Protein AF-A0A1B6HU20-F1 (afdb_monomer_lite)

pLDDT: mean 92.12, std 10.48, range [44.66, 98.69]

Foldseek 3Di:
DDDDCLVCLVVVNLVVVVVVVVVVCVVCVPVAADEDEAAAAQPLDDCPDPSVVSSVVSRVVVVVVQVVDVSYDYQYNNPDDQVQPDPSRRHGDPNVVVVSVVSVVVSVVVVVVVPPDD

InterPro domains:
  IPR036514 SGNH hydrolase superfamily [G3DSA:3.40.50.1110] (1-112)

Structure (mmCIF, N/CA/C/O backbone):
data_AF-A0A1B6HU20-F1
#
_entry.id   AF-A0A1B6HU20-F1
#
loop_
_atom_site.group_PDB
_atom_site.id
_atom_site.type_symbol
_atom_site.label_atom_id
_atom_site.label_alt_id
_atom_site.label_comp_id
_atom_site.label_asym_id
_atom_site.label_entity_id
_atom_site.label_seq_id
_atom_site.pdbx_PDB_ins_code
_atom_site.Cartn_x
_atom_site.Cartn_y
_atom_site.Cartn_z
_atom_site.occupancy
_atom_site.B_iso_or_equiv
_atom_site.auth_seq_id
_atom_site.auth_comp_id
_atom_site.auth_asym_id
_atom_site.auth_atom_id
_atom_site.pdbx_PDB_model_num
ATOM 1 N N . VAL A 1 1 ? -11.351 5.140 3.245 1.00 93.44 1 VAL A N 1
ATOM 2 C CA . VAL A 1 1 ? -10.251 4.440 2.539 1.00 93.44 1 VAL A CA 1
ATOM 3 C C . VAL A 1 1 ? -9.162 5.455 2.242 1.00 93.44 1 VAL A C 1
ATOM 5 O O . VAL A 1 1 ? -9.503 6.527 1.756 1.00 93.44 1 VAL A O 1
ATOM 8 N N . LEU A 1 2 ? -7.902 5.153 2.551 1.00 95.56 2 LEU A N 1
ATOM 9 C CA . LEU A 1 2 ? -6.737 5.972 2.209 1.00 95.56 2 LEU A CA 1
ATOM 10 C C . LEU A 1 2 ? -5.895 5.226 1.164 1.00 95.56 2 LEU A C 1
ATOM 12 O O . LEU A 1 2 ? -5.467 4.103 1.414 1.00 95.56 2 LEU A O 1
ATOM 16 N N . LEU A 1 3 ? -5.698 5.849 0.001 1.00 94.94 3 LEU A N 1
ATOM 17 C CA . LEU A 1 3 ? -4.870 5.364 -1.108 1.00 94.94 3 LEU A CA 1
ATOM 18 C C . LEU A 1 3 ? -4.090 6.563 -1.662 1.00 94.94 3 LEU A C 1
ATOM 20 O O . LEU A 1 3 ? -4.622 7.347 -2.448 1.00 94.94 3 LEU A O 1
ATOM 24 N N . CYS A 1 4 ? -2.856 6.744 -1.209 1.00 93.69 4 CYS A N 1
ATOM 25 C CA . CYS A 1 4 ? -2.002 7.878 -1.561 1.00 93.69 4 CYS A CA 1
ATOM 26 C C . CYS A 1 4 ? -0.525 7.525 -1.328 1.00 93.69 4 CYS A C 1
ATOM 28 O O . CYS A 1 4 ? -0.234 6.497 -0.725 1.00 93.69 4 CYS A O 1
ATOM 30 N N . GLY A 1 5 ? 0.404 8.363 -1.805 1.00 93.25 5 GLY A N 1
ATOM 31 C CA . GLY A 1 5 ? 1.823 8.260 -1.442 1.00 93.25 5 GLY A CA 1
ATOM 32 C C . GLY A 1 5 ? 2.789 7.801 -2.533 1.00 93.25 5 GLY A C 1
ATOM 33 O O . GLY A 1 5 ? 3.991 8.002 -2.395 1.00 93.25 5 GLY A O 1
ATOM 34 N N . THR A 1 6 ? 2.316 7.214 -3.641 1.00 92.25 6 THR A N 1
ATOM 35 C CA . THR A 1 6 ? 3.216 6.710 -4.702 1.00 92.25 6 THR A CA 1
ATOM 36 C C . THR A 1 6 ? 4.096 7.813 -5.301 1.00 92.25 6 THR A C 1
ATOM 38 O O . THR A 1 6 ? 5.253 7.563 -5.633 1.00 92.25 6 THR A O 1
ATOM 41 N N . ASN A 1 7 ? 3.562 9.029 -5.445 1.00 92.12 7 ASN A N 1
ATOM 42 C CA . ASN A 1 7 ? 4.309 10.164 -5.991 1.00 92.12 7 ASN A CA 1
ATOM 43 C C . ASN A 1 7 ? 5.285 10.751 -4.969 1.00 92.12 7 ASN A C 1
ATOM 45 O O . ASN A 1 7 ? 6.395 11.112 -5.345 1.00 92.12 7 ASN A O 1
ATOM 49 N N . ASP A 1 8 ? 4.884 10.815 -3.701 1.00 92.12 8 ASP A N 1
ATOM 50 C CA . ASP A 1 8 ? 5.715 11.267 -2.586 1.00 92.12 8 ASP A CA 1
ATOM 51 C C . ASP A 1 8 ? 6.945 10.359 -2.457 1.00 92.12 8 ASP A C 1
ATOM 53 O O . ASP A 1 8 ? 8.081 10.822 -2.494 1.00 92.12 8 ASP A O 1
ATOM 57 N N . VAL A 1 9 ? 6.744 9.036 -2.454 1.00 91.06 9 VAL A N 1
ATOM 58 C CA . VAL A 1 9 ? 7.846 8.061 -2.427 1.00 91.06 9 VAL A CA 1
ATOM 59 C C . VAL A 1 9 ? 8.753 8.184 -3.651 1.00 91.06 9 VAL A C 1
ATOM 61 O O . VAL A 1 9 ? 9.973 8.151 -3.513 1.00 91.06 9 VAL A O 1
ATOM 64 N N . ALA A 1 10 ? 8.192 8.398 -4.845 1.00 89.94 10 ALA A N 1
ATOM 65 C CA . ALA A 1 10 ? 8.993 8.601 -6.054 1.00 89.94 10 ALA A CA 1
ATOM 66 C C . ALA A 1 10 ? 9.871 9.869 -6.001 1.00 89.94 10 ALA A C 1
ATOM 68 O O . ALA A 1 10 ? 10.871 9.941 -6.713 1.00 89.94 10 ALA A O 1
ATOM 69 N N . LYS A 1 11 ? 9.519 10.847 -5.158 1.00 91.69 11 LYS A N 1
ATOM 70 C CA . LYS A 1 11 ? 10.301 12.064 -4.893 1.00 91.69 11 LYS A CA 1
ATOM 71 C C . LYS A 1 11 ? 11.190 11.959 -3.650 1.00 91.69 11 LYS A C 1
ATOM 73 O O . LYS A 1 11 ? 11.809 12.951 -3.278 1.00 91.69 11 LYS A O 1
ATOM 78 N N . ASN A 1 12 ? 11.283 10.778 -3.031 1.00 88.25 12 ASN A N 1
ATOM 79 C CA . ASN A 1 12 ? 11.969 10.562 -1.754 1.00 88.25 12 ASN A CA 1
ATOM 80 C C . ASN A 1 12 ? 11.357 11.373 -0.589 1.00 88.25 12 ASN A C 1
ATOM 82 O O . ASN A 1 12 ? 12.042 11.782 0.344 1.00 88.25 12 ASN A O 1
ATOM 86 N N . GLU A 1 13 ? 10.044 11.597 -0.643 1.00 93.81 13 GLU A N 1
ATOM 87 C CA . GLU A 1 13 ? 9.242 12.321 0.350 1.00 93.81 13 GLU A CA 1
ATOM 88 C C . GLU A 1 13 ? 8.352 11.349 1.154 1.00 93.81 13 GLU A C 1
ATOM 90 O O . GLU A 1 13 ? 7.271 11.710 1.619 1.00 93.81 13 GLU A O 1
ATOM 95 N N . SER A 1 14 ? 8.792 10.098 1.353 1.00 92.12 14 SER A N 1
ATOM 96 C CA . SER A 1 14 ? 8.035 9.055 2.073 1.00 92.12 14 SER A CA 1
ATOM 97 C C . SER A 1 14 ? 7.595 9.497 3.475 1.00 92.12 14 SER A C 1
ATOM 99 O O . SER A 1 14 ? 6.484 9.195 3.912 1.00 92.12 14 SER A O 1
ATOM 101 N N . GLN A 1 15 ? 8.405 10.306 4.161 1.00 91.69 15 GLN A N 1
ATOM 102 C CA . GLN A 1 15 ? 8.061 10.851 5.475 1.00 91.69 15 GLN A CA 1
ATOM 103 C C . GLN A 1 15 ? 6.840 11.786 5.446 1.00 91.69 15 GLN A C 1
ATOM 105 O O . GLN A 1 15 ? 6.090 11.835 6.422 1.00 91.69 15 GLN A O 1
ATOM 110 N N . VAL A 1 16 ? 6.603 12.500 4.338 1.00 92.81 16 VAL A N 1
ATOM 111 C CA . VAL A 1 16 ? 5.424 13.369 4.173 1.00 92.81 16 VAL A CA 1
ATOM 112 C C . VAL A 1 16 ? 4.151 12.526 4.207 1.00 92.81 16 VAL A C 1
ATOM 114 O O . VAL A 1 16 ? 3.211 12.860 4.930 1.00 92.81 16 VAL A O 1
ATOM 117 N N . LEU A 1 17 ? 4.157 11.382 3.515 1.00 93.12 17 LEU A N 1
ATOM 118 C CA . LEU A 1 17 ? 3.065 10.410 3.554 1.00 93.12 17 LEU A CA 1
ATOM 119 C C . LEU A 1 17 ? 2.830 9.883 4.976 1.00 93.12 17 LEU A C 1
ATOM 121 O O . LEU A 1 17 ? 1.700 9.916 5.461 1.00 93.12 17 LEU A O 1
ATOM 125 N N . ILE A 1 18 ? 3.883 9.412 5.652 1.00 93.69 18 ILE A N 1
ATOM 126 C CA . ILE A 1 18 ? 3.765 8.822 6.996 1.00 93.69 18 ILE A CA 1
ATOM 127 C C . ILE A 1 18 ? 3.234 9.841 8.012 1.00 93.69 18 ILE A C 1
ATOM 129 O O . ILE A 1 18 ? 2.350 9.514 8.812 1.00 93.69 18 ILE A O 1
ATOM 133 N N . ASN A 1 19 ? 3.720 11.082 7.958 1.00 94.00 19 ASN A N 1
ATOM 134 C CA . ASN A 1 19 ? 3.236 12.165 8.812 1.00 94.00 19 ASN A CA 1
ATOM 135 C C . ASN A 1 19 ? 1.769 12.488 8.513 1.00 94.00 19 ASN A C 1
ATOM 137 O O . ASN A 1 19 ? 0.959 12.540 9.435 1.00 94.00 19 ASN A O 1
ATOM 141 N N . GLY A 1 20 ? 1.406 12.615 7.233 1.00 93.81 20 GLY A N 1
ATOM 142 C CA . GLY A 1 20 ? 0.029 12.882 6.820 1.00 93.81 20 GLY A CA 1
ATOM 143 C C . GLY A 1 20 ? -0.951 11.802 7.284 1.00 93.81 20 GLY A C 1
ATOM 144 O O . GLY A 1 20 ? -2.017 12.122 7.809 1.00 93.81 20 GLY A O 1
ATOM 145 N N . ILE A 1 21 ? -0.580 10.522 7.164 1.00 92.75 21 ILE A N 1
ATOM 146 C CA . ILE A 1 21 ? -1.394 9.412 7.680 1.00 92.75 21 ILE A CA 1
ATOM 147 C C . ILE A 1 21 ? -1.510 9.511 9.203 1.00 92.75 21 ILE A C 1
ATOM 149 O O . ILE A 1 21 ? -2.616 9.443 9.735 1.00 92.75 21 ILE A O 1
ATOM 153 N N . SER A 1 22 ? -0.398 9.720 9.909 1.00 91.62 22 SER A N 1
ATOM 154 C CA . SER A 1 22 ? -0.388 9.828 11.373 1.00 91.62 22 SER A CA 1
ATOM 155 C C . SER A 1 22 ? -1.280 10.967 11.877 1.00 91.62 22 SER A C 1
ATOM 157 O O . SER A 1 22 ? -2.018 10.796 12.848 1.00 91.62 22 SER A O 1
ATOM 159 N N . ASP A 1 23 ? -1.274 12.110 11.194 1.00 92.56 23 ASP A N 1
ATOM 160 C CA . ASP A 1 23 ? -2.122 13.252 11.528 1.00 92.56 23 ASP A CA 1
ATOM 161 C C . ASP A 1 23 ? -3.604 12.974 11.268 1.00 92.56 23 ASP A C 1
ATOM 163 O O . ASP A 1 23 ? -4.448 13.344 12.087 1.00 92.56 23 ASP A O 1
ATOM 167 N N . ILE A 1 24 ? -3.942 12.278 10.175 1.00 90.94 24 ILE A N 1
ATOM 168 C CA . ILE A 1 24 ? -5.316 11.820 9.930 1.00 90.94 24 ILE A CA 1
ATOM 169 C C . ILE A 1 24 ? -5.770 10.904 11.070 1.00 90.94 24 ILE A C 1
ATOM 171 O O . ILE A 1 24 ? -6.851 11.116 11.617 1.00 90.94 24 ILE A O 1
ATOM 175 N N . LEU A 1 25 ? -4.939 9.938 11.478 1.00 89.00 25 LEU A N 1
ATOM 176 C CA . LEU A 1 25 ? -5.267 9.005 12.562 1.00 89.00 25 LEU A CA 1
ATOM 177 C C . LEU A 1 25 ? -5.488 9.712 13.897 1.00 89.00 25 LEU A C 1
ATOM 179 O O . LEU A 1 25 ? -6.444 9.400 14.605 1.00 89.00 25 LEU A O 1
ATOM 183 N N . ARG A 1 26 ? -4.659 10.711 14.211 1.00 89.19 26 ARG A N 1
ATOM 184 C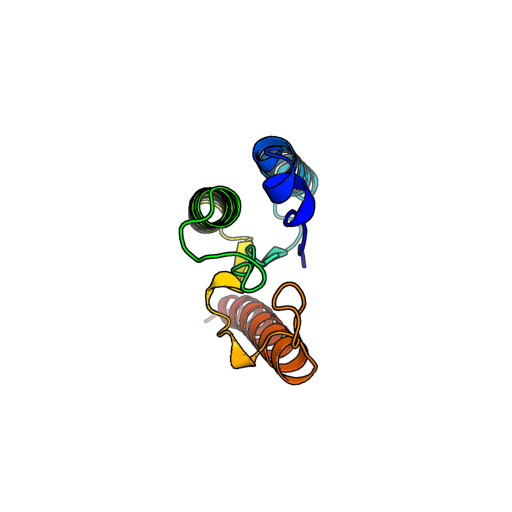 CA . ARG A 1 26 ? -4.842 11.555 15.399 1.00 89.19 26 ARG A CA 1
ATOM 185 C C . 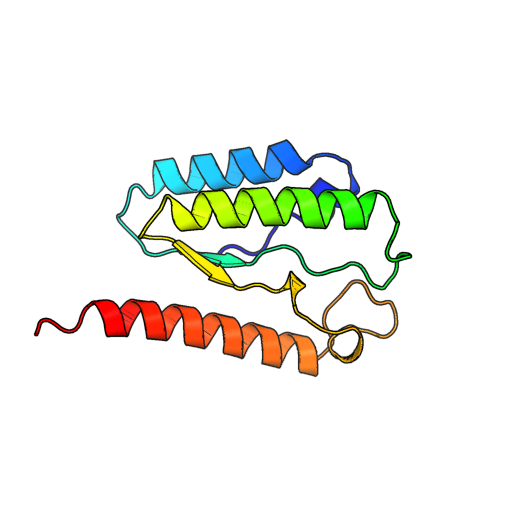ARG A 1 26 ? -6.154 12.331 15.357 1.00 89.19 26 ARG A C 1
ATOM 187 O O . ARG A 1 26 ? -6.819 12.436 16.379 1.00 89.19 26 ARG A O 1
ATOM 194 N N . ARG A 1 27 ? -6.540 12.862 14.193 1.00 89.38 27 ARG A N 1
ATOM 195 C CA . ARG A 1 27 ? -7.781 13.641 14.036 1.00 89.38 27 ARG A CA 1
ATOM 196 C C . ARG A 1 27 ? -9.032 12.781 14.127 1.00 89.38 27 ARG A C 1
ATOM 198 O O . ARG A 1 27 ? -10.022 13.227 14.693 1.00 89.38 27 ARG A O 1
ATOM 205 N N . VAL A 1 28 ? -8.999 11.570 13.573 1.00 86.19 28 VAL A N 1
ATOM 206 C CA . VAL A 1 28 ? -10.161 10.676 13.616 1.00 86.19 28 VAL A CA 1
ATOM 207 C C . VAL A 1 28 ? -10.271 9.904 14.931 1.00 86.19 28 VAL A C 1
ATOM 209 O O . VAL A 1 28 ? -11.341 9.382 15.203 1.00 86.19 28 VAL A O 1
ATOM 212 N N . ASN A 1 29 ? -9.204 9.815 15.733 1.00 77.25 29 ASN A N 1
ATOM 213 C CA . ASN A 1 29 ? -9.132 9.240 17.086 1.00 77.25 29 ASN A CA 1
ATOM 214 C C . ASN A 1 29 ? -10.170 8.142 17.419 1.00 77.25 29 ASN A C 1
ATOM 216 O O . ASN A 1 29 ? -10.977 8.283 18.335 1.00 77.25 29 ASN A O 1
ATOM 220 N N . GLY A 1 30 ? -10.190 7.057 16.639 1.00 74.19 30 GLY A N 1
ATOM 221 C CA . GLY A 1 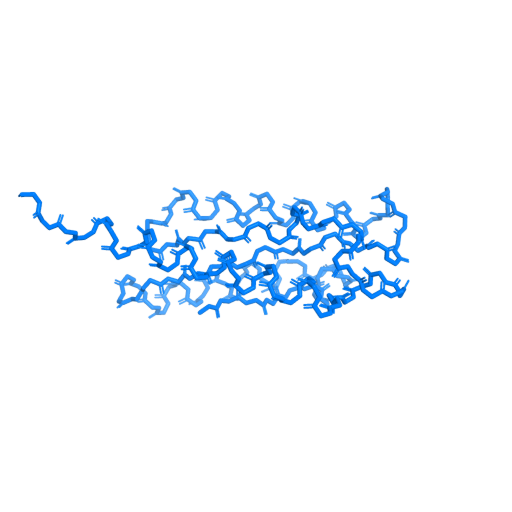30 ? -11.070 5.903 16.875 1.00 74.19 30 GLY A CA 1
ATOM 222 C C . GLY A 1 30 ? -12.566 6.116 16.629 1.00 74.19 30 GLY A C 1
ATOM 223 O O . GLY A 1 30 ? -13.353 5.216 16.896 1.00 74.19 30 GLY A O 1
ATOM 224 N N . THR A 1 31 ? -12.962 7.259 16.072 1.00 82.19 31 THR A N 1
ATOM 225 C CA . THR A 1 31 ? -14.351 7.533 15.667 1.00 82.19 31 THR A CA 1
ATOM 226 C C . THR A 1 31 ? -14.745 6.813 14.379 1.00 82.19 31 THR A C 1
ATOM 228 O O . THR A 1 31 ? -15.931 6.629 14.116 1.00 82.19 31 THR A O 1
ATOM 231 N N . CYS A 1 32 ? -13.772 6.388 13.567 1.00 87.50 32 CYS A N 1
ATOM 232 C CA . CYS A 1 32 ? -14.025 5.637 12.346 1.00 87.50 32 CYS A CA 1
ATOM 233 C C . CYS A 1 32 ? -12.964 4.565 12.087 1.00 87.50 32 CYS A C 1
ATOM 235 O O . CYS A 1 32 ? -11.800 4.683 12.479 1.00 87.50 32 CYS A O 1
ATOM 237 N N . LYS A 1 33 ? -13.392 3.512 11.387 1.00 89.62 33 LYS A N 1
ATOM 238 C CA . LYS A 1 33 ? -12.513 2.486 10.828 1.00 89.62 33 LYS A CA 1
ATOM 239 C C . LYS A 1 33 ? -11.911 3.017 9.531 1.00 89.62 33 LYS A C 1
ATOM 241 O O . LYS A 1 33 ? -12.614 3.593 8.697 1.00 89.62 33 LYS A O 1
ATOM 246 N N . ILE A 1 34 ? -10.618 2.805 9.333 1.00 93.56 34 ILE A N 1
ATOM 247 C CA . ILE A 1 34 ? -9.915 3.244 8.131 1.00 93.56 34 ILE A CA 1
ATOM 248 C C . ILE A 1 34 ? -9.306 2.028 7.444 1.00 93.56 34 ILE A C 1
ATOM 250 O O . ILE A 1 34 ? -8.490 1.302 8.002 1.00 93.56 34 ILE A O 1
ATOM 254 N N . VAL A 1 35 ? -9.670 1.845 6.179 1.00 95.69 35 VAL A N 1
ATOM 255 C CA . VAL A 1 35 ? -8.927 0.968 5.273 1.00 95.69 35 VAL A CA 1
ATOM 256 C C . VAL A 1 35 ? -7.761 1.764 4.705 1.00 95.69 35 VAL A C 1
ATOM 258 O O . VAL A 1 35 ? -7.985 2.758 4.006 1.00 95.69 35 VAL A O 1
ATOM 261 N N . LEU A 1 36 ? -6.542 1.342 5.018 1.00 96.56 36 LEU A N 1
ATOM 262 C CA . LEU A 1 36 ? -5.302 1.877 4.474 1.00 96.56 36 LEU A CA 1
ATOM 263 C C . LEU A 1 36 ? -4.800 0.929 3.387 1.00 96.56 36 LEU A C 1
ATOM 265 O O . LEU A 1 36 ? -4.649 -0.265 3.627 1.00 96.56 36 LEU A O 1
ATOM 269 N N . VAL A 1 37 ? -4.553 1.454 2.194 1.00 98.19 37 VAL A N 1
ATOM 270 C CA . VAL A 1 37 ? -3.972 0.687 1.093 1.00 98.19 37 VAL A CA 1
ATOM 271 C C . VAL A 1 37 ? -2.492 1.032 0.999 1.00 98.19 37 VAL A C 1
ATOM 273 O O . VAL A 1 37 ? -2.144 2.213 0.950 1.00 98.19 37 VAL A O 1
ATOM 276 N N . ASP A 1 38 ? -1.630 0.019 0.995 1.00 97.94 38 ASP A N 1
ATOM 277 C CA . ASP A 1 38 ? -0.196 0.226 0.798 1.00 97.94 38 ASP A CA 1
ATOM 278 C C . ASP A 1 38 ? 0.141 0.572 -0.668 1.00 97.94 38 ASP A C 1
ATOM 280 O O . ASP A 1 38 ? -0.730 0.675 -1.540 1.00 97.94 38 ASP A O 1
ATOM 284 N N . LEU A 1 39 ? 1.417 0.822 -0.948 1.00 97.88 39 LEU A N 1
ATOM 285 C CA . LEU A 1 39 ? 1.864 1.239 -2.269 1.00 97.88 39 LEU A CA 1
ATOM 286 C C . LEU A 1 39 ? 2.119 0.018 -3.170 1.00 97.88 39 LEU A C 1
ATOM 288 O O . LEU A 1 39 ? 2.859 -0.885 -2.771 1.00 97.88 39 LEU A O 1
ATOM 292 N N . PRO A 1 40 ? 1.583 -0.015 -4.403 1.00 97.50 40 PRO A N 1
ATOM 293 C CA . PRO A 1 40 ? 1.883 -1.087 -5.345 1.00 97.50 40 PRO A CA 1
ATOM 294 C C . PRO A 1 40 ? 3.325 -1.000 -5.863 1.00 97.50 40 PRO A C 1
ATOM 296 O O . PRO A 1 40 ? 3.900 0.086 -5.972 1.00 97.50 40 PRO A O 1
ATOM 299 N N . THR A 1 41 ? 3.887 -2.146 -6.250 1.00 96.94 41 THR A N 1
ATOM 300 C CA . THR A 1 41 ? 5.181 -2.219 -6.940 1.00 96.94 41 THR A CA 1
ATOM 301 C C . THR A 1 41 ? 5.138 -1.466 -8.274 1.00 96.94 41 THR A C 1
ATOM 303 O O . THR A 1 41 ? 4.209 -1.621 -9.067 1.00 96.94 41 THR A O 1
ATOM 306 N N . ARG A 1 42 ? 6.175 -0.670 -8.559 1.00 96.31 42 ARG A N 1
ATOM 307 C CA . ARG A 1 42 ? 6.332 0.066 -9.820 1.00 96.31 42 ARG A CA 1
ATOM 308 C C . ARG A 1 42 ? 6.974 -0.833 -10.869 1.00 96.31 42 ARG A C 1
ATOM 310 O O . ARG A 1 42 ? 8.196 -0.935 -10.944 1.00 96.31 42 ARG A O 1
ATOM 317 N N . TYR A 1 43 ? 6.146 -1.482 -11.686 1.00 97.69 43 TYR A N 1
ATOM 318 C CA . TYR A 1 43 ? 6.610 -2.359 -12.769 1.00 97.69 43 TYR A CA 1
ATOM 319 C C . TYR A 1 43 ? 7.058 -1.621 -14.037 1.00 97.69 43 TYR A C 1
ATOM 321 O O . TYR A 1 43 ? 7.520 -2.245 -14.991 1.00 97.69 43 TYR A O 1
ATOM 329 N N . ASP A 1 44 ? 6.874 -0.306 -14.079 1.00 97.19 44 ASP A N 1
ATOM 330 C CA . ASP A 1 44 ? 7.510 0.579 -15.054 1.00 97.19 44 ASP A CA 1
ATOM 331 C C . ASP A 1 44 ? 9.000 0.814 -14.744 1.00 97.19 44 ASP A C 1
ATOM 333 O O . ASP A 1 44 ? 9.729 1.346 -15.579 1.00 97.19 44 ASP A O 1
ATOM 337 N N . LEU A 1 45 ? 9.454 0.397 -13.559 1.00 96.88 45 LEU A N 1
ATOM 338 C CA . LEU A 1 45 ? 10.839 0.439 -13.113 1.00 96.88 45 LEU A CA 1
ATOM 339 C C . LEU A 1 45 ? 11.379 -0.983 -12.931 1.00 96.88 45 LEU A C 1
ATOM 341 O O . LEU A 1 45 ? 10.628 -1.946 -12.765 1.00 96.88 45 LEU A O 1
ATOM 345 N N . VAL A 1 46 ? 12.705 -1.115 -12.922 1.00 96.44 46 VAL A N 1
ATOM 346 C CA . VAL A 1 46 ? 13.358 -2.366 -12.519 1.00 96.44 46 VAL A CA 1
ATOM 347 C C . VAL A 1 46 ? 13.090 -2.657 -11.038 1.00 96.44 46 VAL A C 1
ATOM 349 O O . VAL A 1 46 ? 12.940 -1.742 -10.220 1.00 96.44 46 VAL A O 1
ATOM 352 N N . GLU A 1 47 ? 13.027 -3.939 -10.685 1.00 94.19 47 GLU A N 1
ATOM 353 C CA . GLU A 1 47 ? 12.686 -4.395 -9.330 1.00 94.19 47 GLU A CA 1
ATOM 354 C C . GLU A 1 47 ? 13.627 -3.813 -8.266 1.00 94.19 47 GLU A C 1
ATOM 356 O O . GLU A 1 47 ? 13.173 -3.302 -7.248 1.00 94.19 47 GLU A O 1
ATOM 361 N N . TRP A 1 48 ? 14.927 -3.781 -8.558 1.00 94.75 48 TRP A N 1
ATOM 362 C CA . TRP A 1 48 ? 15.975 -3.238 -7.689 1.00 94.75 48 TRP A CA 1
ATOM 363 C C . TRP A 1 48 ? 16.111 -1.708 -7.750 1.00 94.75 48 TRP A C 1
ATOM 365 O O . TRP A 1 48 ? 17.080 -1.153 -7.237 1.00 94.75 48 TRP A O 1
ATOM 375 N N . SER A 1 49 ? 15.172 -0.998 -8.385 1.00 97.00 49 SER A N 1
ATOM 376 C CA . SER A 1 49 ? 15.213 0.467 -8.412 1.00 97.00 49 SER A CA 1
ATOM 377 C C . SER A 1 49 ? 15.090 1.045 -7.001 1.00 97.00 49 SER A C 1
ATOM 379 O O . SER A 1 49 ? 14.344 0.535 -6.162 1.00 97.00 49 SER A O 1
ATOM 381 N N . CYS A 1 50 ? 15.775 2.164 -6.753 1.00 96.62 50 CYS A N 1
ATOM 382 C CA . CYS A 1 50 ? 15.703 2.871 -5.472 1.00 96.62 50 CYS A CA 1
ATOM 383 C C . CYS A 1 50 ? 14.258 3.224 -5.078 1.00 96.62 50 CYS A C 1
ATOM 385 O O . CYS A 1 50 ? 13.907 3.149 -3.905 1.00 96.62 50 CYS A O 1
ATOM 387 N N . VAL A 1 51 ? 13.399 3.522 -6.059 1.00 96.19 51 VAL A N 1
ATOM 388 C CA . VAL A 1 51 ? 11.973 3.792 -5.838 1.00 96.19 51 VAL A CA 1
ATOM 389 C C . VAL A 1 51 ? 11.248 2.555 -5.309 1.00 96.19 51 VAL A C 1
ATOM 391 O O . VAL A 1 51 ? 10.524 2.667 -4.328 1.00 96.19 51 VAL A O 1
ATOM 394 N N . ASN A 1 52 ? 11.442 1.373 -5.905 1.00 97.25 52 ASN A N 1
ATOM 395 C CA . ASN A 1 52 ? 10.812 0.141 -5.410 1.00 97.25 52 ASN A CA 1
ATOM 396 C C . ASN A 1 52 ? 11.356 -0.271 -4.032 1.00 97.25 52 ASN A C 1
ATOM 398 O O . ASN A 1 52 ? 10.594 -0.738 -3.186 1.00 97.25 52 ASN A O 1
ATOM 402 N N . MET A 1 53 ? 12.646 -0.044 -3.767 1.00 96.88 53 MET A N 1
ATOM 403 C CA . MET A 1 53 ? 13.213 -0.237 -2.428 1.00 96.88 53 MET A CA 1
ATOM 404 C C . MET A 1 53 ? 12.532 0.666 -1.392 1.00 96.88 53 MET A C 1
ATOM 406 O O . MET A 1 53 ? 12.149 0.191 -0.322 1.00 96.88 53 MET A O 1
ATOM 410 N N . GLU A 1 54 ? 12.328 1.945 -1.716 1.00 97.38 54 GLU A N 1
ATOM 411 C CA . GLU A 1 54 ? 11.666 2.896 -0.819 1.00 97.38 54 GLU A CA 1
ATOM 412 C C . GLU A 1 54 ? 10.163 2.609 -0.672 1.00 97.38 54 GLU A C 1
ATOM 414 O O . GLU A 1 54 ? 9.622 2.729 0.427 1.00 97.38 54 GLU A O 1
ATOM 419 N N . VAL A 1 55 ? 9.492 2.137 -1.730 1.00 97.62 55 VAL A N 1
ATOM 420 C CA . VAL A 1 55 ? 8.119 1.604 -1.662 1.00 97.62 55 VAL A CA 1
ATOM 421 C C . VAL A 1 55 ? 8.041 0.459 -0.650 1.00 97.62 55 VAL A C 1
ATOM 423 O O . VAL A 1 55 ? 7.209 0.504 0.253 1.00 97.62 55 VAL A O 1
ATOM 426 N N . ASN A 1 56 ? 8.937 -0.529 -0.730 1.00 97.25 56 ASN A N 1
ATOM 427 C CA . ASN A 1 56 ? 8.953 -1.669 0.194 1.00 97.25 56 ASN A CA 1
ATOM 428 C C . ASN A 1 56 ? 9.214 -1.240 1.644 1.00 97.25 56 ASN A C 1
ATOM 430 O O . ASN A 1 56 ? 8.577 -1.736 2.581 1.00 97.25 56 ASN A O 1
ATOM 434 N N . LYS A 1 57 ? 10.131 -0.287 1.835 1.00 97.12 57 LYS A N 1
ATOM 435 C CA . LYS A 1 57 ? 10.447 0.279 3.148 1.00 97.12 57 LYS A CA 1
ATOM 436 C C . LYS A 1 57 ? 9.247 1.028 3.730 1.00 97.12 57 LYS A C 1
ATOM 438 O O . LYS A 1 57 ? 8.863 0.779 4.871 1.00 97.12 57 LYS A O 1
ATOM 443 N N . THR A 1 58 ? 8.597 1.858 2.918 1.00 97.31 58 THR A N 1
ATOM 444 C CA . THR A 1 58 ? 7.380 2.593 3.285 1.00 97.31 58 THR A CA 1
ATOM 445 C C . THR A 1 58 ? 6.248 1.629 3.640 1.00 97.31 58 THR A C 1
ATOM 447 O O . THR A 1 58 ? 5.657 1.752 4.708 1.00 97.31 58 THR A O 1
ATOM 450 N N . ASN A 1 59 ? 5.991 0.611 2.816 1.00 98.12 59 ASN A N 1
ATOM 451 C CA . ASN A 1 59 ? 4.959 -0.398 3.077 1.00 98.12 59 ASN A CA 1
ATOM 452 C C . ASN A 1 59 ? 5.204 -1.175 4.376 1.00 98.12 59 ASN A C 1
ATOM 454 O O . ASN A 1 59 ? 4.253 -1.486 5.091 1.00 98.12 59 ASN A O 1
ATOM 458 N N . SER A 1 60 ? 6.467 -1.440 4.727 1.00 97.94 60 SER A N 1
ATOM 459 C CA . SER A 1 60 ? 6.815 -2.064 6.011 1.00 97.94 60 SER A 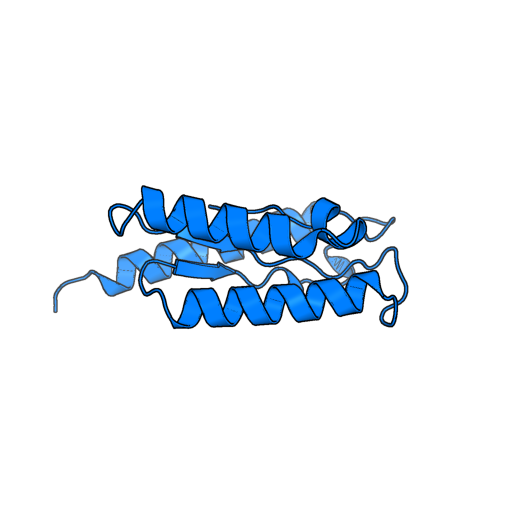CA 1
ATOM 460 C C . SER A 1 60 ? 6.409 -1.181 7.198 1.00 97.94 60 SER A C 1
ATOM 462 O O . SER A 1 60 ? 5.826 -1.679 8.161 1.00 97.94 60 SER A O 1
ATOM 464 N N . ILE A 1 61 ? 6.627 0.135 7.095 1.00 96.88 61 ILE A N 1
ATOM 465 C CA . ILE A 1 61 ? 6.194 1.111 8.107 1.00 96.88 61 ILE A CA 1
ATOM 466 C C . ILE A 1 61 ? 4.662 1.176 8.177 1.00 96.88 61 ILE A C 1
ATOM 468 O O . ILE A 1 61 ? 4.099 1.153 9.269 1.00 96.88 61 ILE A O 1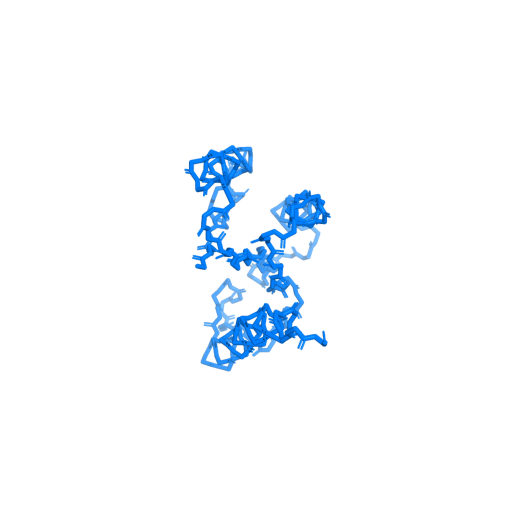
ATOM 472 N N . LEU A 1 62 ? 3.966 1.212 7.033 1.00 96.81 62 LEU A N 1
ATOM 473 C CA . LEU A 1 62 ? 2.495 1.207 6.999 1.00 96.81 62 LEU A CA 1
ATOM 474 C C . LEU A 1 62 ? 1.921 -0.057 7.653 1.00 96.81 62 LEU A C 1
ATOM 476 O O . LEU A 1 62 ? 0.944 0.014 8.398 1.00 96.81 62 LEU A O 1
ATOM 480 N N . LYS A 1 63 ? 2.556 -1.209 7.426 1.00 96.94 63 LYS A N 1
ATOM 481 C CA . LYS A 1 63 ? 2.172 -2.478 8.044 1.00 96.94 63 LYS A CA 1
ATOM 482 C C . LYS A 1 63 ? 2.345 -2.468 9.559 1.00 96.94 63 LYS A C 1
ATOM 484 O O . LYS A 1 63 ? 1.449 -2.920 10.271 1.00 96.94 63 LYS A O 1
ATOM 489 N N . GLU A 1 64 ? 3.453 -1.925 10.054 1.00 96.06 64 GLU A N 1
ATOM 490 C CA . GLU A 1 64 ? 3.675 -1.736 11.490 1.00 96.06 64 GLU A CA 1
ATOM 491 C C . GLU A 1 64 ? 2.674 -0.740 12.099 1.00 96.06 64 GLU A C 1
ATOM 493 O O . GLU A 1 64 ? 2.165 -0.948 13.200 1.00 96.06 64 GLU A O 1
ATOM 498 N N . LEU A 1 65 ? 2.339 0.330 11.376 1.00 92.94 65 LEU A N 1
ATOM 499 C CA . LEU A 1 65 ? 1.323 1.281 11.811 1.00 92.94 65 LEU A CA 1
ATOM 500 C C . LEU A 1 65 ? -0.045 0.599 11.943 1.00 92.94 65 LEU A C 1
ATOM 502 O O . LEU A 1 65 ? -0.717 0.776 12.957 1.00 92.94 65 LEU A O 1
ATOM 506 N N . CYS A 1 66 ? -0.448 -0.218 10.967 1.00 92.50 66 CYS A N 1
ATOM 507 C CA . CYS A 1 66 ? -1.696 -0.976 11.041 1.00 92.50 66 CYS A CA 1
ATOM 508 C C . CYS A 1 66 ? -1.709 -2.000 12.179 1.00 92.50 66 CYS A C 1
ATOM 510 O O . CYS A 1 66 ? -2.726 -2.119 12.854 1.00 92.50 66 CYS A O 1
ATOM 512 N N . SER A 1 67 ? -0.603 -2.702 12.452 1.00 92.31 67 SER A N 1
ATOM 513 C CA . SER A 1 67 ? -0.576 -3.698 13.535 1.00 92.31 67 SER A CA 1
ATOM 514 C C . SER A 1 67 ? -0.762 -3.082 14.926 1.00 92.31 67 SER A C 1
ATOM 516 O O . SER A 1 67 ? -1.306 -3.732 15.816 1.00 92.31 67 SER A O 1
ATOM 518 N N . LYS A 1 68 ? -0.363 -1.817 15.107 1.00 91.44 68 LYS A N 1
ATOM 519 C CA . LYS A 1 68 ? -0.518 -1.065 16.363 1.00 91.44 68 LYS A CA 1
ATOM 520 C C . LYS A 1 68 ? -1.879 -0.381 16.519 1.00 91.44 68 LYS A C 1
ATOM 522 O O . LYS A 1 68 ? -2.172 0.122 17.600 1.00 91.44 68 LYS A O 1
ATOM 527 N N . ASN A 1 69 ? -2.698 -0.325 15.467 1.00 88.94 69 ASN A N 1
ATOM 528 C CA . ASN A 1 69 ? -3.941 0.444 15.457 1.00 88.94 69 ASN A CA 1
ATOM 529 C C . ASN A 1 69 ? -5.130 -0.450 15.066 1.00 88.94 69 ASN A C 1
ATOM 531 O O . ASN A 1 69 ? -5.333 -0.696 13.878 1.00 88.94 69 ASN A O 1
ATOM 535 N N . PRO A 1 70 ? -5.981 -0.883 16.017 1.00 88.06 70 PRO A N 1
ATOM 536 C CA . PRO A 1 70 ? -7.080 -1.815 15.735 1.00 88.06 70 PRO A CA 1
ATOM 537 C C . PRO A 1 70 ? -8.165 -1.235 14.814 1.00 88.06 70 PRO A C 1
ATOM 539 O O . PRO A 1 70 ? -8.925 -1.981 14.204 1.00 88.06 70 PRO A O 1
ATOM 542 N N . ASN A 1 71 ? -8.218 0.093 14.681 1.00 88.88 71 ASN A N 1
ATOM 543 C CA . ASN A 1 71 ? -9.134 0.796 13.781 1.00 88.88 71 ASN A CA 1
ATOM 544 C C . ASN A 1 71 ? -8.618 0.863 12.334 1.00 88.88 71 ASN A C 1
ATOM 546 O O . ASN A 1 71 ? -9.266 1.479 11.486 1.00 88.88 71 ASN A O 1
ATOM 550 N N . LEU A 1 72 ? -7.466 0.246 12.045 1.00 92.12 72 LEU A N 1
ATOM 551 C CA . LEU A 1 72 ? -6.900 0.136 10.707 1.00 92.12 72 LEU A CA 1
ATOM 552 C C . LEU A 1 72 ? -7.015 -1.279 10.146 1.00 92.12 72 LEU A C 1
ATOM 554 O O . LEU A 1 72 ? -6.657 -2.250 10.805 1.00 92.12 72 LEU A O 1
ATOM 558 N N . ALA A 1 73 ? -7.436 -1.378 8.886 1.00 94.25 73 ALA A N 1
ATOM 559 C CA . ALA A 1 73 ? -7.201 -2.565 8.072 1.00 94.25 73 ALA A CA 1
ATOM 560 C C . ALA A 1 73 ? -6.247 -2.210 6.944 1.00 94.25 73 ALA A C 1
ATOM 562 O O . ALA A 1 73 ? -6.446 -1.213 6.245 1.00 94.25 73 ALA A O 1
ATOM 563 N N . LEU A 1 74 ? -5.230 -3.046 6.768 1.00 96.25 74 LEU A N 1
ATOM 564 C CA . LEU A 1 74 ? -4.280 -2.918 5.678 1.00 96.25 74 LEU A CA 1
ATOM 565 C C . LEU A 1 74 ? -4.763 -3.716 4.467 1.00 96.25 74 LEU A C 1
ATOM 567 O O . LEU A 1 74 ? -5.044 -4.908 4.575 1.00 96.25 74 LEU A O 1
ATOM 571 N N . VAL A 1 75 ? -4.793 -3.071 3.307 1.00 98.06 75 VAL A N 1
ATOM 572 C CA . VAL A 1 75 ? -4.921 -3.727 2.005 1.00 98.06 75 VAL A CA 1
ATOM 573 C C . VAL A 1 75 ? -3.562 -3.678 1.317 1.00 98.06 75 VAL A C 1
ATOM 575 O O . VAL A 1 75 ? -3.050 -2.602 1.017 1.00 98.06 75 VAL A O 1
ATOM 578 N N . GLU A 1 76 ? -2.989 -4.851 1.062 1.00 97.69 76 GLU A N 1
ATOM 579 C CA . GLU A 1 76 ? -1.667 -5.006 0.444 1.00 97.69 76 GLU A CA 1
ATOM 580 C C . GLU A 1 76 ? -1.774 -4.946 -1.096 1.00 97.69 76 GLU A C 1
ATOM 582 O O . GLU A 1 76 ? -1.767 -5.974 -1.776 1.00 97.69 76 GLU A O 1
ATOM 587 N N . ALA A 1 77 ? -1.891 -3.741 -1.664 1.00 98.19 77 ALA A N 1
ATOM 588 C CA . ALA A 1 77 ? -1.760 -3.500 -3.104 1.00 98.19 77 ALA A CA 1
ATOM 589 C C . ALA A 1 77 ? -0.358 -3.844 -3.637 1.00 98.19 77 ALA A C 1
ATOM 591 O O . ALA A 1 77 ? -0.214 -4.151 -4.820 1.00 98.19 77 ALA A O 1
ATOM 592 N N . SER A 1 78 ? 0.654 -3.867 -2.769 1.00 97.69 78 SER A N 1
ATOM 593 C CA . SER A 1 78 ? 2.002 -4.385 -3.031 1.00 97.69 78 SER A CA 1
ATOM 594 C C . SER A 1 78 ? 2.029 -5.838 -3.517 1.00 97.69 78 SER A C 1
ATOM 596 O O . SER A 1 78 ? 2.952 -6.228 -4.224 1.00 97.69 78 SER A O 1
ATOM 598 N N . LYS A 1 79 ? 0.995 -6.637 -3.216 1.00 97.81 79 LYS A N 1
ATOM 599 C CA . LYS A 1 79 ? 0.848 -8.014 -3.722 1.00 97.81 79 LYS A CA 1
ATOM 600 C C . LYS A 1 79 ? 0.301 -8.095 -5.146 1.00 97.81 79 LYS A C 1
ATOM 602 O O . LYS A 1 79 ? 0.138 -9.194 -5.674 1.00 97.81 79 LYS A O 1
ATOM 607 N N . ALA A 1 80 ? -0.044 -6.969 -5.763 1.00 98.00 80 ALA A N 1
ATOM 608 C CA . ALA A 1 80 ? -0.599 -6.981 -7.101 1.00 98.00 80 ALA A CA 1
ATOM 609 C C . ALA A 1 80 ? 0.456 -7.382 -8.137 1.00 98.00 80 ALA A C 1
ATOM 611 O O . ALA A 1 80 ? 1.475 -6.719 -8.296 1.00 98.00 80 ALA A O 1
ATOM 612 N N . GLU A 1 81 ? 0.166 -8.425 -8.907 1.00 97.88 81 GLU A N 1
ATOM 613 C CA . GLU A 1 81 ? 1.064 -8.907 -9.951 1.00 97.88 81 GLU A CA 1
ATOM 614 C C . GLU A 1 81 ? 1.183 -7.940 -11.142 1.00 97.88 81 GLU A C 1
ATOM 616 O O . GLU A 1 81 ? 0.310 -7.107 -11.426 1.00 97.88 81 GLU A O 1
ATOM 621 N N . ARG A 1 82 ? 2.235 -8.126 -11.949 1.00 97.75 82 ARG A N 1
ATOM 622 C CA . ARG A 1 82 ? 2.466 -7.368 -13.190 1.00 97.75 82 ARG A CA 1
ATOM 623 C C . ARG A 1 82 ? 1.264 -7.366 -14.138 1.00 97.75 82 ARG A C 1
ATOM 625 O O . ARG A 1 82 ? 1.013 -6.363 -14.813 1.00 97.75 82 ARG A O 1
ATOM 632 N N . THR A 1 83 ? 0.533 -8.476 -14.200 1.00 98.25 83 THR A N 1
ATOM 633 C CA . THR A 1 83 ? -0.637 -8.687 -15.072 1.00 98.25 83 THR A CA 1
ATOM 634 C C . THR A 1 83 ? -1.833 -7.805 -14.695 1.00 98.25 83 THR A C 1
ATOM 636 O O . THR A 1 83 ? -2.715 -7.564 -15.523 1.00 98.25 83 THR A O 1
ATOM 639 N N . LEU A 1 84 ? -1.852 -7.268 -13.472 1.00 98.69 84 LEU A N 1
ATOM 640 C CA . LEU A 1 84 ? -2.870 -6.343 -12.972 1.00 98.69 84 LEU A CA 1
ATOM 641 C C . LEU A 1 84 ? -2.577 -4.879 -13.340 1.00 98.69 84 LEU A C 1
ATOM 643 O O . LEU A 1 84 ? -3.435 -4.011 -13.174 1.00 98.69 84 LEU A O 1
ATOM 647 N N . HIS A 1 85 ? -1.406 -4.595 -13.907 1.00 98.50 85 HIS A N 1
ATOM 648 C CA . HIS A 1 85 ? -0.982 -3.252 -14.288 1.00 98.50 85 HIS A CA 1
ATOM 649 C C . HIS A 1 85 ? -1.198 -2.968 -15.780 1.00 98.50 85 HIS A C 1
ATOM 651 O O . HIS A 1 85 ? -1.346 -3.869 -16.609 1.00 98.50 85 HIS A O 1
ATOM 657 N N . THR A 1 86 ? -1.236 -1.690 -16.154 1.00 98.25 86 THR A N 1
ATOM 658 C CA . THR A 1 86 ? -1.253 -1.255 -17.555 1.00 98.25 86 THR A CA 1
ATOM 659 C C . THR A 1 86 ? 0.010 -1.721 -18.278 1.00 98.25 86 THR A C 1
ATOM 661 O O . THR A 1 86 ? 0.969 -2.211 -17.672 1.00 98.25 86 THR A O 1
ATOM 664 N N . ARG A 1 87 ? 0.048 -1.545 -19.604 1.00 97.12 87 ARG A N 1
ATOM 665 C CA . ARG A 1 87 ? 1.255 -1.837 -20.384 1.00 97.12 87 ARG A CA 1
ATOM 666 C C . ARG A 1 87 ? 2.474 -1.074 -19.856 1.00 97.12 87 ARG A C 1
ATOM 668 O O . ARG A 1 87 ? 3.544 -1.663 -19.816 1.00 97.12 87 ARG A O 1
ATOM 675 N N . HIS A 1 88 ? 2.301 0.163 -19.391 1.00 95.88 88 HIS A N 1
ATOM 676 C CA . HIS A 1 88 ? 3.391 0.962 -18.826 1.00 95.88 88 HIS A CA 1
ATOM 677 C C . HIS A 1 88 ? 3.911 0.413 -17.496 1.00 95.88 88 HIS A C 1
ATOM 679 O O . HIS A 1 88 ? 5.104 0.483 -17.273 1.00 95.88 88 HIS A O 1
ATOM 685 N N . GLY A 1 89 ? 3.056 -0.179 -16.654 1.00 96.56 89 GLY A N 1
ATOM 686 C CA . GLY A 1 89 ? 3.473 -0.827 -15.402 1.00 96.56 89 GLY A CA 1
ATOM 687 C C . GLY A 1 89 ? 3.274 0.006 -14.131 1.00 96.56 89 GLY A C 1
ATOM 688 O O . GLY A 1 89 ? 3.278 -0.569 -13.052 1.00 96.56 89 GLY A O 1
ATOM 689 N N . MET A 1 90 ? 3.010 1.313 -14.243 1.00 95.50 90 MET A N 1
ATOM 690 C CA . MET A 1 90 ? 2.765 2.186 -13.081 1.00 95.50 90 MET A CA 1
ATOM 691 C C . MET A 1 90 ? 1.323 2.122 -12.556 1.00 95.50 90 MET A C 1
ATOM 693 O O . MET A 1 90 ? 1.082 2.140 -11.355 1.00 95.50 90 MET A O 1
ATOM 697 N N . HIS A 1 91 ? 0.339 2.105 -13.454 1.00 97.50 91 HIS A N 1
ATOM 698 C CA . HIS A 1 91 ? -1.076 2.180 -13.083 1.00 97.50 91 HIS A CA 1
ATOM 699 C C . HIS A 1 91 ? -1.734 0.806 -13.142 1.00 97.50 91 HIS A C 1
ATOM 701 O O . HIS A 1 91 ? -1.366 -0.015 -13.979 1.00 97.50 91 HIS A O 1
ATOM 707 N N . PHE A 1 92 ? -2.780 0.581 -12.348 1.00 98.25 92 PHE A N 1
ATOM 708 C CA . PHE A 1 92 ? -3.634 -0.594 -12.517 1.00 98.25 92 PHE A CA 1
ATOM 709 C C . PHE A 1 92 ? -4.436 -0.539 -13.822 1.00 98.25 92 PHE A C 1
ATOM 711 O O . PHE A 1 92 ? -5.009 0.492 -14.187 1.00 98.25 92 PHE A O 1
ATOM 718 N N . ASN A 1 93 ? -4.519 -1.679 -14.511 1.00 98.50 93 ASN A N 1
ATOM 719 C CA . ASN A 1 93 ? -5.455 -1.876 -15.616 1.00 98.50 93 ASN A CA 1
ATOM 720 C C . ASN A 1 93 ? -6.866 -2.199 -15.078 1.00 98.50 93 ASN A C 1
ATOM 722 O O . ASN A 1 93 ? -7.101 -2.195 -13.870 1.00 98.50 93 ASN A O 1
ATOM 726 N N . LEU A 1 94 ? -7.829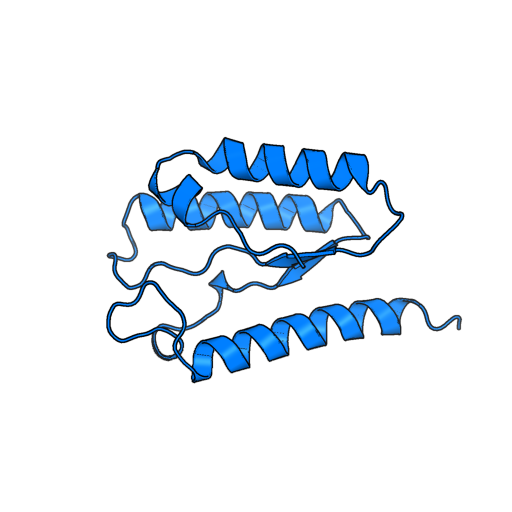 -2.489 -15.959 1.00 98.56 94 LEU A N 1
ATOM 727 C CA . LEU A 1 94 ? -9.198 -2.811 -15.534 1.00 98.56 94 LEU A CA 1
ATOM 728 C C . LEU A 1 94 ? -9.263 -4.017 -14.577 1.00 98.56 94 LEU A C 1
ATOM 730 O O . LEU A 1 94 ? -10.024 -3.984 -13.611 1.00 98.56 94 LEU A O 1
ATOM 734 N N . ARG A 1 95 ? -8.467 -5.066 -14.823 1.00 98.50 95 ARG A N 1
ATOM 735 C CA . ARG A 1 95 ? -8.396 -6.246 -13.947 1.00 98.50 95 ARG A CA 1
ATOM 736 C C . ARG A 1 95 ? -7.796 -5.879 -12.592 1.00 98.50 95 ARG A C 1
ATOM 738 O O . ARG A 1 95 ? -8.370 -6.256 -11.579 1.00 98.50 95 ARG A O 1
ATOM 745 N N . GLY A 1 96 ? -6.722 -5.089 -12.570 1.00 98.56 96 GLY A N 1
ATOM 746 C CA . GLY A 1 96 ? -6.112 -4.606 -11.328 1.00 98.56 96 GLY A CA 1
ATOM 747 C C . GLY A 1 96 ? -7.035 -3.726 -10.496 1.00 98.56 96 GLY A C 1
ATOM 748 O O . GLY A 1 96 ? -7.123 -3.912 -9.289 1.00 98.56 96 GLY A O 1
ATOM 749 N N . LYS A 1 97 ? -7.803 -2.835 -11.134 1.00 98.50 97 LYS A N 1
ATOM 750 C CA . LYS A 1 97 ? -8.808 -2.018 -10.437 1.00 98.50 97 LYS A CA 1
ATOM 751 C C . LYS A 1 97 ? -9.883 -2.890 -9.789 1.00 98.50 97 LYS A C 1
ATOM 753 O O . LYS A 1 97 ? -10.164 -2.712 -8.612 1.00 98.50 97 LYS A O 1
ATOM 758 N N . LYS A 1 98 ? -10.430 -3.870 -10.522 1.00 98.62 98 LYS A N 1
ATOM 759 C CA . LYS A 1 98 ? -11.409 -4.827 -9.973 1.00 98.62 98 LYS A CA 1
ATOM 760 C C . LYS A 1 98 ? -10.825 -5.655 -8.829 1.00 98.62 98 LYS A C 1
ATOM 762 O O . LYS A 1 98 ? -11.476 -5.822 -7.805 1.00 98.62 98 LYS A O 1
ATOM 767 N N . TRP A 1 99 ? -9.600 -6.149 -8.999 1.00 98.69 99 TRP A N 1
ATOM 768 C CA . TRP A 1 99 ? -8.889 -6.891 -7.963 1.00 98.69 99 TRP A CA 1
ATOM 769 C C . TRP A 1 99 ? -8.735 -6.050 -6.691 1.00 98.69 99 TRP A C 1
ATOM 771 O O . TRP A 1 99 ? -9.158 -6.491 -5.627 1.00 98.69 99 TRP A O 1
ATOM 781 N N . LEU A 1 100 ? -8.235 -4.816 -6.804 1.00 98.44 100 LEU A N 1
ATOM 782 C CA . LEU A 1 100 ? -8.046 -3.936 -5.652 1.00 98.44 100 LEU A CA 1
ATOM 783 C C . LEU A 1 100 ? -9.379 -3.595 -4.976 1.00 98.44 100 LEU A C 1
ATOM 785 O O . LEU A 1 100 ? -9.470 -3.642 -3.752 1.00 98.44 100 LEU A O 1
ATOM 789 N N . SER A 1 101 ? -10.428 -3.305 -5.753 1.00 98.31 101 SER A N 1
ATOM 790 C CA . SER A 1 101 ? -11.773 -3.081 -5.213 1.00 98.31 101 SER A CA 1
ATOM 791 C C . SER A 1 101 ? -12.263 -4.273 -4.391 1.00 98.31 101 SER A C 1
ATOM 793 O O . SER A 1 101 ? -12.748 -4.073 -3.284 1.00 98.31 101 SER A O 1
ATOM 795 N N . ASN A 1 102 ? -12.072 -5.505 -4.873 1.00 98.31 102 ASN A N 1
ATOM 796 C CA . ASN A 1 102 ? -12.445 -6.706 -4.122 1.00 98.31 102 ASN A CA 1
ATOM 797 C C . ASN A 1 102 ? -11.640 -6.856 -2.824 1.00 98.31 102 ASN A C 1
ATOM 799 O O . ASN A 1 102 ? -12.190 -7.276 -1.812 1.00 98.31 102 ASN A O 1
ATOM 803 N N . GLN A 1 103 ? -10.351 -6.505 -2.830 1.00 98.25 103 GLN A N 1
ATOM 804 C CA . GLN A 1 103 ? -9.534 -6.530 -1.614 1.00 98.25 103 GLN A CA 1
ATOM 805 C C . GLN A 1 103 ? -10.001 -5.490 -0.585 1.00 98.25 103 GLN A C 1
ATOM 807 O O . GLN A 1 103 ? -10.042 -5.787 0.606 1.00 98.25 103 GLN A O 1
ATOM 812 N N . ILE A 1 104 ? -10.403 -4.299 -1.038 1.00 97.62 104 ILE A N 1
ATOM 813 C CA . ILE A 1 104 ? -10.975 -3.261 -0.170 1.00 97.62 104 ILE A CA 1
ATOM 814 C C . ILE A 1 104 ? -12.320 -3.712 0.407 1.00 97.62 104 ILE A C 1
ATOM 816 O O . ILE A 1 104 ? -12.538 -3.537 1.601 1.00 97.62 104 ILE A O 1
ATOM 820 N N . ILE A 1 105 ? -13.199 -4.308 -0.408 1.00 96.94 105 ILE A N 1
ATOM 821 C CA . ILE A 1 105 ? -14.497 -4.831 0.050 1.00 96.94 105 ILE A CA 1
ATOM 822 C C . ILE A 1 105 ? -14.291 -5.856 1.167 1.00 96.94 105 ILE A C 1
ATOM 824 O O . ILE A 1 105 ? -14.845 -5.679 2.246 1.00 96.94 105 ILE A O 1
ATOM 828 N N . LYS A 1 106 ? -13.411 -6.845 0.961 1.00 95.56 106 LYS A N 1
ATOM 829 C CA . LYS A 1 106 ? -13.080 -7.845 1.990 1.00 95.56 106 LYS A CA 1
ATOM 830 C C . LYS A 1 106 ? -12.587 -7.206 3.287 1.00 95.56 106 LYS A C 1
ATOM 832 O O . LYS A 1 106 ? -13.036 -7.576 4.361 1.00 95.56 106 LYS A O 1
ATOM 837 N N . ALA A 1 107 ? -11.705 -6.208 3.194 1.00 94.25 107 ALA A N 1
ATOM 838 C CA . ALA A 1 107 ? -11.204 -5.508 4.376 1.00 94.25 107 ALA A CA 1
ATOM 839 C C . ALA A 1 107 ? -12.317 -4.773 5.149 1.00 94.25 107 ALA A C 1
ATOM 841 O O . ALA A 1 107 ? -12.250 -4.682 6.372 1.00 94.25 107 ALA A O 1
ATOM 842 N N . VAL A 1 108 ? -13.334 -4.251 4.454 1.00 93.12 108 VAL A N 1
ATOM 843 C CA . VAL A 1 108 ? -14.518 -3.647 5.085 1.00 93.12 108 VAL A CA 1
ATOM 844 C C . VAL A 1 108 ? -15.414 -4.718 5.713 1.00 93.12 108 VAL A C 1
ATOM 846 O O . VAL A 1 108 ? -15.841 -4.550 6.850 1.00 93.12 108 VAL A O 1
ATOM 849 N N . GLU A 1 109 ? -15.667 -5.828 5.023 1.00 91.50 109 GLU A N 1
ATOM 850 C CA . GLU A 1 109 ? -16.483 -6.938 5.539 1.00 91.50 109 GLU A CA 1
ATOM 851 C C . GLU A 1 109 ? -15.866 -7.567 6.798 1.00 91.50 109 GLU A C 1
ATOM 853 O O . GLU A 1 109 ? -16.555 -7.742 7.804 1.00 91.50 109 GLU A O 1
ATOM 858 N N . ASP A 1 110 ? -14.552 -7.813 6.799 1.00 85.81 110 ASP A N 1
ATOM 859 C CA . ASP A 1 110 ? -13.811 -8.331 7.958 1.00 85.81 110 ASP A CA 1
ATOM 860 C C . ASP A 1 110 ? -13.918 -7.402 9.176 1.00 85.81 110 ASP A C 1
ATOM 862 O O . ASP A 1 110 ? -13.903 -7.842 10.330 1.00 85.81 110 ASP A O 1
ATOM 866 N N . PHE A 1 111 ? -14.025 -6.097 8.932 1.00 81.38 111 PHE A N 1
ATOM 867 C CA . PHE A 1 111 ? -14.240 -5.107 9.975 1.00 81.38 111 PHE A CA 1
ATOM 868 C C . PHE A 1 111 ? -15.637 -5.190 10.593 1.00 81.38 111 PHE A C 1
ATOM 870 O O . PHE A 1 111 ? -15.775 -4.914 11.786 1.00 81.38 111 PHE A O 1
ATOM 877 N N . GLU A 1 112 ? -16.662 -5.509 9.808 1.00 75.19 112 GLU A N 1
ATOM 878 C CA . GLU A 1 112 ? -18.050 -5.630 10.269 1.00 75.19 112 GLU A CA 1
ATOM 879 C C . GLU A 1 112 ? -18.286 -6.961 10.997 1.00 75.19 112 GLU A C 1
ATOM 881 O O . GLU A 1 112 ? -18.925 -6.988 12.047 1.00 75.19 112 GLU A O 1
ATOM 886 N N . LEU A 1 113 ? -17.676 -8.055 10.526 1.00 62.88 113 LEU A N 1
ATOM 887 C CA . LEU A 1 113 ? -17.787 -9.377 11.156 1.00 62.88 113 LEU A CA 1
ATOM 888 C C . LEU A 1 113 ? -17.152 -9.442 12.554 1.00 62.88 113 LEU A C 1
ATOM 890 O O . LEU A 1 113 ? -17.641 -10.168 13.416 1.00 62.88 113 LEU A O 1
ATOM 894 N N . LYS A 1 114 ? -16.111 -8.643 12.822 1.00 60.06 114 LYS A N 1
ATOM 895 C CA . LYS A 1 114 ? -15.498 -8.518 14.161 1.00 60.06 114 LYS A CA 1
ATOM 896 C C . LYS A 1 114 ? -16.404 -7.854 15.210 1.00 60.06 114 LYS A C 1
ATOM 898 O O . LYS A 1 114 ? -16.000 -7.765 16.365 1.00 60.06 114 LYS A O 1
ATOM 903 N N . PHE A 1 115 ? -17.587 -7.374 14.822 1.00 51.50 115 PHE A N 1
ATOM 904 C CA . PHE A 1 115 ? -18.516 -6.636 15.682 1.00 51.50 115 PHE A CA 1
ATOM 905 C C . PHE A 1 115 ? -19.868 -7.325 15.893 1.00 51.50 115 PHE A C 1
ATOM 907 O O . PHE A 1 115 ? -20.731 -6.737 16.544 1.00 51.50 115 PHE A O 1
ATOM 914 N N . ILE A 1 116 ? -20.065 -8.558 15.410 1.00 49.28 116 ILE A N 1
ATOM 915 C CA . ILE A 1 116 ? -21.220 -9.355 15.843 1.00 49.28 116 ILE A CA 1
ATOM 916 C C . ILE A 1 116 ? -20.972 -9.716 17.317 1.00 49.28 116 ILE A C 1
ATOM 918 O O . ILE A 1 116 ? -20.013 -10.443 17.589 1.00 49.28 116 ILE A O 1
ATOM 922 N N . PRO A 1 117 ? -21.767 -9.203 18.277 1.00 44.78 117 PRO A N 1
ATOM 923 C CA . PRO A 1 117 ? -21.630 -9.622 19.662 1.00 44.78 117 PRO A CA 1
ATOM 924 C C . PRO A 1 117 ? -21.996 -11.108 19.725 1.00 44.78 117 PRO A C 1
ATOM 926 O O . PRO A 1 117 ? -23.089 -11.481 19.293 1.00 44.78 117 PRO A O 1
ATOM 929 N N . MET A 1 118 ? -21.069 -11.945 20.200 1.00 44.66 118 MET A N 1
ATOM 930 C CA . MET A 1 118 ? -21.398 -13.292 20.681 1.00 44.66 118 MET A CA 1
ATOM 931 C C . MET A 1 118 ? -22.220 -13.199 21.962 1.00 44.66 118 MET A C 1
ATOM 933 O O . MET A 1 118 ? -21.877 -12.341 22.808 1.00 44.66 118 MET A O 1
#

Radius of gyration: 14.91 Å; chains: 1; bounding box: 38×27×41 Å

Sequence (118 aa):
VLLCGTNDVAKNESQVLINGISDILRRVNGTCKIVLVDLPTRYDLVEWSCVNMEVNKTNSILKELCSKNPNLALVEASKAERTLHTRHGMHFNLRGKKWLSNQIIKAVEDFELKFIPM

Secondary structure (DSSP, 8-state):
-B---HHHHHTT-HHHHHHHHHHHHHHHTTSS-EEEE-PPP-TTS-TT-HHHHHHHHHHHHHHHHHHH-TTEEEE-GGG--GGGB-SSSSSB-HHHHHHHHHHHHHHHHHHHHTTS--

Organism: NCBI:txid320908